Protein AF-A0A0F9E8M9-F1 (afdb_monomer)

Sequence (40 aa):
IEKQNGKFDGFNQKHHEIYLSDPRRSKPESMKTVIRQPFM

Structure (mmCIF, N/CA/C/O backbone):
data_AF-A0A0F9E8M9-F1
#
_entry.id   AF-A0A0F9E8M9-F1
#
loop_
_atom_site.group_PDB
_atom_site.id
_atom_site.type_symbol
_atom_site.label_atom_id
_atom_site.label_alt_id
_atom_site.label_comp_id
_atom_site.label_asym_id
_atom_site.label_entity_id
_atom_site.label_seq_id
_atom_site.pdbx_PDB_ins_code
_atom_site.Cartn_x
_atom_site.Cartn_y
_atom_site.Cartn_z
_atom_site.occupancy
_atom_site.B_iso_or_equiv
_atom_site.auth_seq_id
_atom_site.auth_comp_id
_atom_site.auth_asym_id
_atom_site.auth_atom_id
_atom_site.pdbx_PDB_model_num
ATOM 1 N N . ILE A 1 1 ? 9.036 20.556 -16.600 1.00 50.94 1 ILE A N 1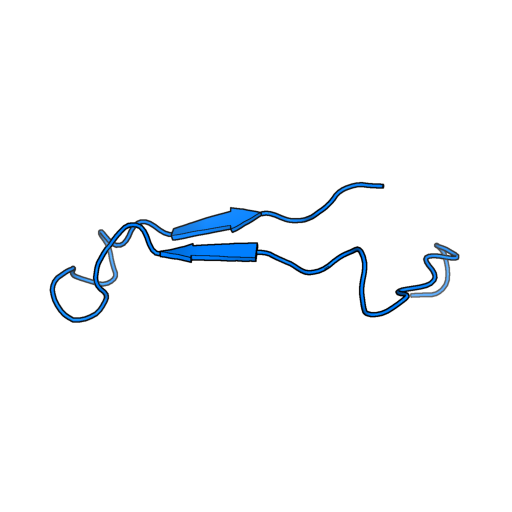
ATOM 2 C CA . ILE A 1 1 ? 9.242 19.144 -16.191 1.00 50.94 1 ILE A CA 1
ATOM 3 C C . ILE A 1 1 ? 9.940 18.443 -17.364 1.00 50.94 1 ILE A C 1
ATOM 5 O O . ILE A 1 1 ? 9.379 17.582 -18.012 1.00 50.94 1 ILE A O 1
ATOM 9 N N . GLU A 1 2 ? 11.155 18.899 -17.690 1.00 47.41 2 GLU A N 1
ATOM 10 C CA . GLU A 1 2 ? 11.947 18.474 -18.868 1.00 47.41 2 GLU A CA 1
ATOM 11 C C . GLU A 1 2 ? 13.449 18.467 -18.518 1.00 47.41 2 GLU A C 1
ATOM 13 O O . GLU A 1 2 ? 14.283 18.996 -19.244 1.00 47.41 2 GLU A O 1
ATOM 18 N N . LYS A 1 3 ? 13.827 17.970 -17.332 1.00 50.62 3 LYS A N 1
ATOM 19 C CA . LYS A 1 3 ? 15.245 17.991 -16.913 1.00 50.62 3 LYS A CA 1
ATOM 20 C C . LYS A 1 3 ? 15.855 16.659 -16.523 1.00 50.62 3 LYS A C 1
ATOM 22 O O . LYS A 1 3 ? 17.024 16.635 -16.161 1.00 50.62 3 LYS A O 1
ATOM 27 N N . GLN A 1 4 ? 15.138 15.551 -16.650 1.00 53.12 4 GLN A N 1
ATOM 28 C CA . GLN A 1 4 ? 15.757 14.243 -16.491 1.00 53.12 4 GLN A CA 1
ATOM 29 C C . GLN A 1 4 ? 15.252 13.331 -17.592 1.00 53.12 4 GLN A C 1
ATOM 31 O O . GLN A 1 4 ? 14.058 13.078 -17.713 1.00 53.12 4 GLN A O 1
ATOM 36 N N . ASN A 1 5 ? 16.195 12.879 -18.411 1.00 54.22 5 ASN A N 1
ATOM 37 C CA . ASN A 1 5 ? 16.040 11.947 -19.519 1.00 54.22 5 ASN A CA 1
ATOM 38 C C . ASN A 1 5 ? 15.725 10.527 -18.994 1.00 54.22 5 ASN A C 1
ATOM 40 O O . ASN A 1 5 ? 16.342 9.545 -19.399 1.00 54.22 5 ASN A O 1
ATOM 44 N N . GLY A 1 6 ? 14.825 10.426 -18.012 1.00 58.31 6 GLY A N 1
ATOM 45 C CA . GLY A 1 6 ? 14.382 9.180 -17.413 1.00 58.31 6 GLY A CA 1
ATOM 46 C C . GLY A 1 6 ? 13.401 8.519 -18.362 1.00 58.31 6 GLY A C 1
ATOM 47 O O . GLY A 1 6 ? 12.209 8.819 -18.340 1.00 58.31 6 GLY A O 1
ATOM 48 N N . LYS A 1 7 ? 13.900 7.642 -19.236 1.00 60.31 7 LYS A N 1
ATOM 49 C CA . LYS A 1 7 ? 13.037 6.735 -19.995 1.00 60.31 7 LYS A CA 1
ATOM 50 C C . LYS A 1 7 ? 12.324 5.821 -18.995 1.00 60.31 7 LYS A C 1
ATOM 52 O O . LYS A 1 7 ? 12.915 4.862 -18.509 1.00 60.31 7 LYS A O 1
ATOM 57 N N . PHE A 1 8 ? 11.065 6.123 -18.686 1.00 62.72 8 PHE A N 1
ATOM 58 C CA . PHE A 1 8 ? 10.185 5.201 -17.977 1.00 62.72 8 PHE A CA 1
ATOM 59 C C . PHE A 1 8 ? 9.840 4.063 -18.939 1.00 62.72 8 PHE A C 1
ATOM 61 O O . PHE A 1 8 ? 8.985 4.216 -19.807 1.00 62.72 8 PHE A O 1
ATOM 68 N N . ASP A 1 9 ? 10.549 2.938 -18.832 1.00 66.19 9 ASP A N 1
ATOM 69 C CA . ASP A 1 9 ? 10.330 1.787 -19.716 1.00 66.19 9 ASP A CA 1
ATOM 70 C C . ASP A 1 9 ? 9.031 1.021 -19.404 1.00 66.19 9 ASP A C 1
ATOM 72 O O . ASP A 1 9 ? 8.692 0.081 -20.111 1.00 66.19 9 ASP A O 1
ATOM 76 N N . GLY A 1 10 ? 8.287 1.424 -18.365 1.00 62.88 10 GLY A N 1
ATOM 77 C CA . GLY A 1 10 ? 7.005 0.837 -17.966 1.00 62.88 10 GLY A CA 1
ATOM 78 C C . GLY A 1 10 ? 7.095 -0.535 -17.290 1.00 62.88 10 GLY A C 1
ATOM 79 O O . GLY A 1 10 ? 6.111 -0.982 -16.692 1.00 62.88 10 GLY A O 1
ATOM 80 N N . PHE A 1 11 ? 8.256 -1.191 -17.324 1.00 64.06 11 PHE A N 1
ATOM 81 C CA . PHE A 1 11 ? 8.429 -2.580 -16.905 1.00 64.06 11 PHE A CA 1
ATOM 82 C C . PHE A 1 11 ? 9.392 -2.747 -15.723 1.00 64.06 11 PHE A C 1
ATOM 84 O O . PHE A 1 11 ? 9.074 -3.513 -14.816 1.00 64.06 11 PHE A O 1
ATOM 91 N N . ASN A 1 12 ? 10.502 -2.009 -15.668 1.00 67.38 12 ASN A N 1
ATOM 92 C CA . ASN A 1 12 ? 11.590 -2.248 -14.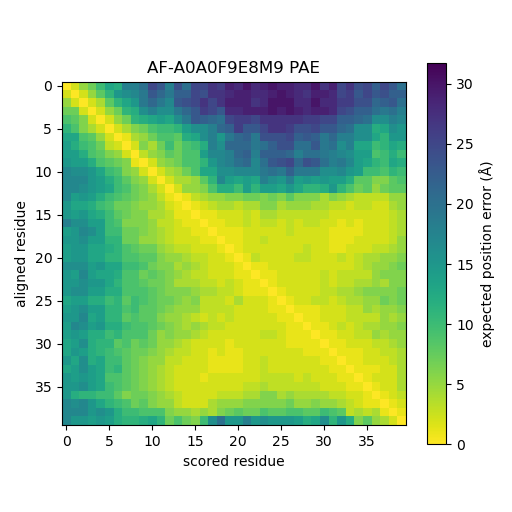710 1.00 67.38 12 ASN A CA 1
ATOM 93 C C . ASN A 1 12 ? 11.574 -1.340 -13.470 1.00 67.38 12 ASN A C 1
ATOM 95 O O . ASN A 1 12 ? 12.365 -1.541 -12.552 1.00 67.38 12 ASN A O 1
ATOM 99 N N . GLN A 1 13 ? 10.678 -0.351 -13.410 1.00 73.81 13 GLN A N 1
ATOM 100 C CA . GLN A 1 13 ? 10.640 0.641 -12.326 1.00 73.81 13 GLN A CA 1
ATOM 101 C C . GLN A 1 13 ? 9.229 0.834 -11.758 1.00 73.81 13 GLN A C 1
ATOM 103 O O . GLN A 1 13 ? 8.733 1.953 -11.621 1.00 73.81 13 GLN A O 1
ATOM 108 N N . LYS A 1 14 ? 8.546 -0.268 -11.433 1.00 80.62 14 LYS A N 1
ATOM 109 C CA . LYS A 1 14 ? 7.220 -0.197 -10.806 1.00 80.62 14 LYS A CA 1
ATOM 110 C C . LYS A 1 14 ? 7.332 0.069 -9.3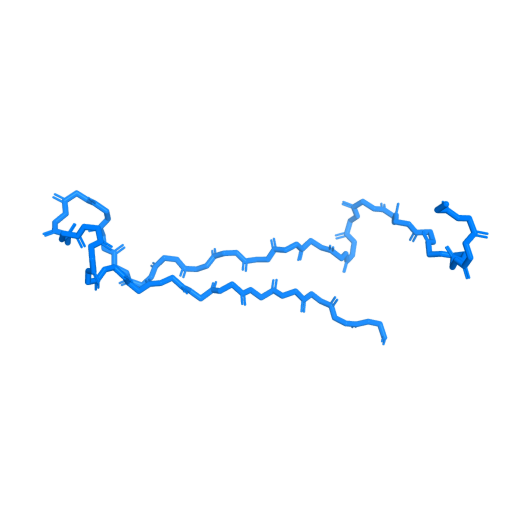10 1.00 80.62 14 LYS A C 1
ATOM 112 O O . LYS A 1 14 ? 8.177 -0.502 -8.625 1.00 80.62 14 LYS A O 1
ATOM 117 N N . HIS A 1 15 ? 6.440 0.915 -8.802 1.00 85.69 15 HIS A N 1
ATOM 118 C CA . HIS A 1 15 ? 6.219 1.019 -7.366 1.00 85.69 15 HIS A CA 1
ATOM 119 C C . HIS A 1 15 ? 5.636 -0.308 -6.867 1.00 85.69 15 HIS A C 1
ATOM 121 O O . HIS A 1 15 ? 4.743 -0.877 -7.495 1.00 85.69 15 HIS A O 1
ATOM 127 N N . HIS A 1 16 ? 6.163 -0.818 -5.758 1.00 89.25 16 HIS A N 1
ATOM 128 C CA . HIS A 1 16 ? 5.613 -1.993 -5.092 1.00 89.25 16 HIS A CA 1
ATOM 129 C C . HIS A 1 16 ? 4.965 -1.561 -3.781 1.00 89.25 16 HIS A C 1
ATOM 131 O O . HIS A 1 16 ? 5.611 -0.937 -2.937 1.00 89.25 16 HIS A O 1
ATOM 137 N N . GLU A 1 17 ? 3.705 -1.936 -3.605 1.00 93.38 17 GLU A N 1
ATOM 138 C CA . GLU A 1 17 ? 2.959 -1.746 -2.367 1.00 93.38 17 GLU A CA 1
ATOM 139 C C . GLU A 1 17 ? 2.753 -3.100 -1.698 1.00 93.38 17 GLU A C 1
ATOM 141 O O . GLU A 1 17 ? 2.273 -4.049 -2.319 1.00 93.38 17 GLU A O 1
ATOM 146 N N . ILE A 1 18 ? 3.133 -3.201 -0.428 1.00 92.69 18 ILE A N 1
ATOM 147 C CA . ILE A 1 18 ? 2.933 -4.409 0.371 1.00 92.69 18 ILE A CA 1
ATOM 148 C C . ILE A 1 18 ? 2.056 -4.042 1.560 1.00 92.69 18 ILE A C 1
ATOM 150 O O . ILE A 1 18 ? 2.484 -3.328 2.470 1.00 92.69 18 ILE A O 1
ATOM 154 N N . TYR A 1 19 ? 0.830 -4.553 1.555 1.00 93.06 19 TYR A N 1
ATOM 155 C CA . TYR A 1 19 ? -0.112 -4.406 2.656 1.00 93.06 19 TYR A CA 1
ATOM 156 C C . TYR A 1 19 ? 0.196 -5.454 3.724 1.00 93.06 19 TYR A C 1
ATOM 158 O O . TYR A 1 19 ? -0.071 -6.640 3.541 1.00 93.06 19 TYR A O 1
ATOM 166 N N . LEU A 1 20 ? 0.789 -5.020 4.837 1.00 93.56 20 LEU A N 1
ATOM 167 C CA . LEU A 1 20 ? 1.069 -5.902 5.975 1.00 93.56 20 LEU A CA 1
ATOM 168 C C . LEU A 1 20 ? -0.179 -6.113 6.843 1.00 93.56 20 LEU A C 1
ATOM 170 O O . LEU A 1 20 ? -0.288 -7.112 7.550 1.00 93.56 20 LEU A O 1
ATOM 174 N N . SER A 1 21 ? -1.112 -5.163 6.802 1.00 93.12 21 SER A N 1
ATOM 175 C CA . SER A 1 21 ? -2.385 -5.202 7.521 1.00 93.12 21 SER A CA 1
ATOM 176 C C . SER A 1 21 ? -3.540 -5.543 6.576 1.00 93.12 21 SER A C 1
ATOM 178 O O . SER A 1 21 ? -3.597 -5.007 5.472 1.00 93.12 21 SER A O 1
ATOM 180 N N . ASP A 1 22 ? -4.487 -6.384 7.015 1.00 93.00 22 ASP A N 1
ATOM 181 C CA . ASP A 1 22 ? -5.732 -6.623 6.264 1.00 93.00 22 ASP A CA 1
ATOM 182 C C . ASP A 1 22 ? -6.639 -5.377 6.376 1.00 93.00 22 ASP A C 1
ATOM 184 O O . ASP A 1 22 ? -7.088 -5.054 7.486 1.00 93.00 22 ASP A O 1
ATOM 188 N N . PRO A 1 23 ? -6.951 -4.692 5.259 1.00 91.50 23 PRO A N 1
ATOM 189 C CA . PRO A 1 23 ? -7.765 -3.475 5.254 1.00 91.50 23 PRO A CA 1
ATOM 190 C C . PRO A 1 23 ? -9.194 -3.675 5.775 1.00 91.50 23 PRO A C 1
ATOM 192 O O . PRO A 1 23 ? -9.846 -2.707 6.150 1.00 91.50 23 PRO A O 1
ATOM 195 N N . ARG A 1 24 ? -9.702 -4.913 5.832 1.00 93.88 24 ARG A N 1
ATOM 196 C CA . ARG A 1 24 ? -11.045 -5.207 6.367 1.00 93.88 24 ARG A CA 1
ATOM 197 C C . ARG A 1 24 ? -11.066 -5.360 7.886 1.00 93.88 24 ARG A C 1
ATOM 199 O O . ARG A 1 24 ? -12.141 -5.421 8.474 1.00 93.88 24 ARG A O 1
ATOM 206 N N . ARG A 1 25 ? -9.897 -5.496 8.522 1.00 92.38 25 ARG A N 1
ATOM 207 C CA . ARG A 1 25 ? -9.764 -5.784 9.962 1.00 92.38 25 ARG A CA 1
ATOM 208 C C . ARG A 1 25 ? -9.082 -4.659 10.730 1.00 92.38 2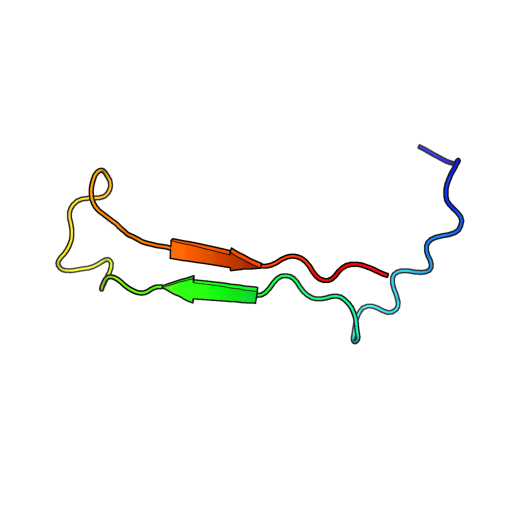5 ARG A C 1
ATOM 210 O O . ARG A 1 25 ? -9.383 -4.465 11.905 1.00 92.38 25 ARG A O 1
ATOM 217 N N . SER A 1 26 ? -8.155 -3.948 10.097 1.00 93.25 26 SER A N 1
ATOM 218 C CA . SER A 1 26 ? -7.417 -2.846 10.713 1.00 93.25 26 SER A CA 1
ATOM 219 C C . SER A 1 26 ? -8.124 -1.513 10.484 1.00 93.25 26 SER A C 1
ATOM 221 O O . SER A 1 26 ? -8.616 -1.244 9.393 1.00 93.25 26 SER A O 1
ATOM 223 N N . LYS A 1 27 ? -8.147 -0.655 11.511 1.00 94.94 27 LYS A N 1
ATOM 224 C CA . LYS A 1 27 ? -8.582 0.738 11.342 1.00 94.94 27 LYS A CA 1
ATOM 225 C C . LYS A 1 27 ? -7.591 1.468 10.425 1.00 94.94 27 LYS A C 1
ATOM 227 O O . LYS A 1 27 ? -6.394 1.196 10.539 1.00 94.94 27 LYS A O 1
ATOM 232 N N . PRO A 1 28 ? -8.038 2.420 9.588 1.00 93.12 28 PRO A N 1
ATOM 233 C CA . PRO A 1 28 ? -7.153 3.148 8.675 1.00 93.12 28 PRO A CA 1
ATOM 234 C C . PRO A 1 28 ? -5.944 3.787 9.370 1.00 93.12 28 PRO A C 1
ATOM 236 O O . PRO A 1 28 ? -4.834 3.727 8.855 1.00 93.12 28 PR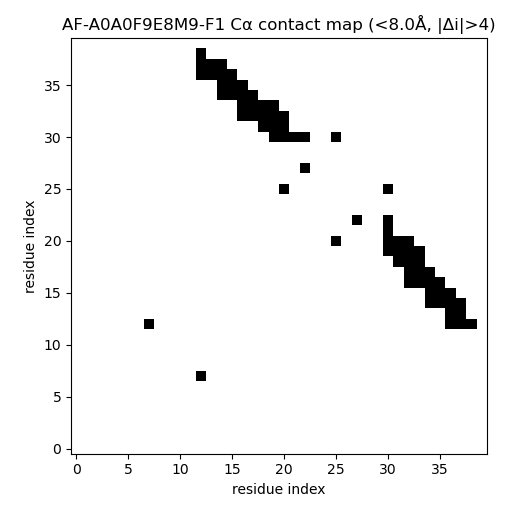O A O 1
ATOM 239 N N . GLU A 1 29 ? -6.140 4.319 10.580 1.00 95.00 29 GLU A N 1
ATOM 240 C CA . GLU A 1 29 ? -5.095 4.980 11.377 1.00 95.00 29 GLU A CA 1
ATOM 241 C C . GLU A 1 29 ? -3.938 4.047 11.779 1.00 95.00 29 GLU A C 1
ATOM 243 O O . GLU A 1 29 ? -2.834 4.510 12.052 1.00 95.00 29 GLU A O 1
ATOM 248 N N . SER A 1 30 ? -4.191 2.736 11.864 1.00 92.94 30 SER A N 1
ATOM 249 C CA . SER A 1 30 ? -3.225 1.733 12.331 1.00 92.94 30 SER A CA 1
ATOM 250 C C . SER A 1 30 ? -2.767 0.766 11.239 1.00 92.94 30 SER A C 1
ATOM 252 O O . SER A 1 30 ? -1.993 -0.156 11.520 1.00 92.94 30 SER A O 1
ATOM 254 N N . MET A 1 31 ? -3.215 0.964 9.996 1.00 95.75 31 MET A N 1
ATOM 255 C CA . MET A 1 31 ? -2.789 0.156 8.859 1.00 95.75 31 MET 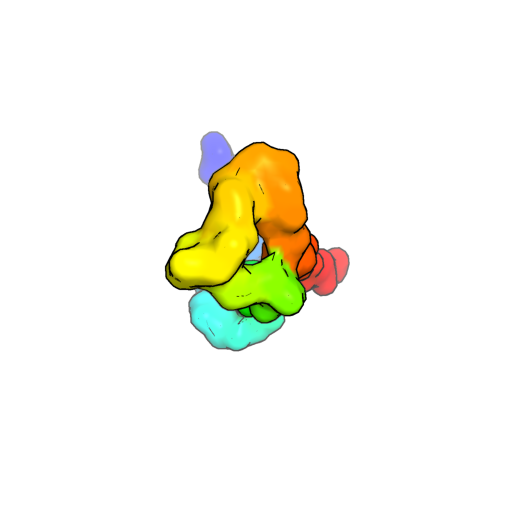A CA 1
ATOM 256 C C . MET A 1 31 ? -1.305 0.357 8.559 1.00 95.75 31 MET A C 1
ATOM 258 O O . MET A 1 31 ? -0.801 1.476 8.493 1.00 95.75 31 MET A O 1
ATOM 262 N N . LYS A 1 32 ? -0.609 -0.757 8.3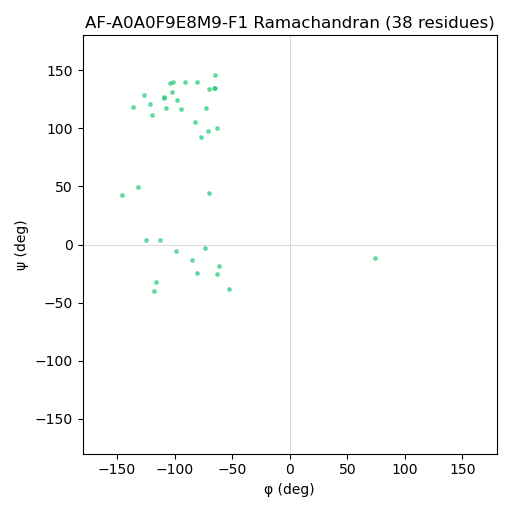26 1.00 94.25 32 LYS A N 1
ATOM 263 C CA . LYS A 1 32 ? 0.790 -0.756 7.906 1.00 94.25 32 LYS A CA 1
ATOM 264 C C . LYS A 1 32 ? 0.889 -1.157 6.441 1.00 94.25 32 LYS A C 1
ATOM 266 O O . LYS A 1 32 ? 0.580 -2.294 6.077 1.00 94.25 32 LYS A O 1
ATOM 271 N N . THR A 1 33 ? 1.395 -0.233 5.635 1.00 95.44 33 THR A N 1
ATOM 272 C CA . THR A 1 33 ? 1.685 -0.444 4.216 1.00 95.44 33 THR A CA 1
ATOM 273 C C . THR A 1 33 ? 3.128 -0.052 3.954 1.00 95.44 33 THR A C 1
ATOM 275 O O . THR A 1 33 ? 3.557 1.039 4.325 1.00 95.44 33 THR A O 1
ATOM 278 N N . VAL A 1 34 ? 3.885 -0.946 3.325 1.00 94.31 34 VAL A N 1
ATOM 279 C CA . VAL A 1 34 ? 5.248 -0.651 2.884 1.00 94.31 34 VAL A CA 1
ATOM 280 C C . VAL A 1 34 ? 5.183 -0.203 1.432 1.00 94.31 34 VAL A C 1
ATOM 282 O O . VAL A 1 34 ? 4.801 -0.982 0.559 1.00 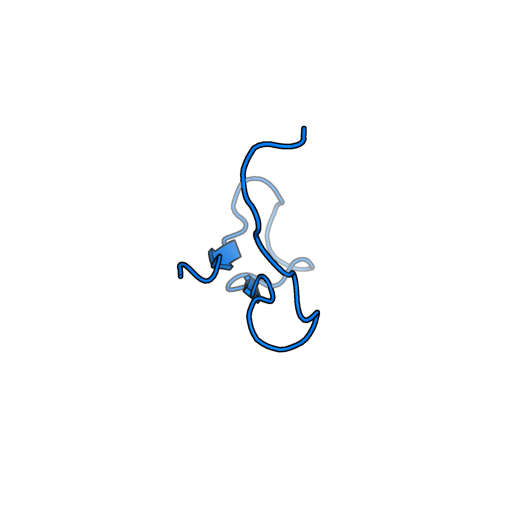94.31 34 VAL A O 1
ATOM 285 N N . ILE A 1 35 ? 5.570 1.046 1.186 1.00 92.44 35 ILE A N 1
ATOM 286 C CA . ILE A 1 35 ? 5.687 1.619 -0.155 1.00 92.44 35 ILE A CA 1
ATOM 287 C C . ILE A 1 35 ? 7.153 1.541 -0.564 1.00 92.44 35 ILE A C 1
ATOM 289 O O . ILE A 1 35 ? 8.032 2.024 0.149 1.00 92.44 35 ILE A O 1
ATOM 293 N N . ARG A 1 36 ? 7.428 0.916 -1.709 1.00 91.06 36 ARG A N 1
ATOM 294 C CA . ARG A 1 36 ? 8.781 0.775 -2.250 1.00 91.06 36 ARG A CA 1
ATOM 295 C C . ARG A 1 36 ? 8.844 1.396 -3.630 1.00 91.06 36 ARG A C 1
ATOM 297 O O . ARG A 1 36 ? 8.135 0.965 -4.539 1.00 91.06 36 ARG A O 1
ATOM 304 N N . GLN A 1 37 ? 9.727 2.373 -3.782 1.00 86.62 37 GLN A N 1
ATOM 305 C CA . GLN A 1 37 ? 10.082 2.930 -5.078 1.00 86.62 37 GLN A CA 1
ATOM 306 C C . GLN A 1 37 ? 11.433 2.357 -5.519 1.00 86.62 37 GLN A C 1
ATOM 308 O O . GLN A 1 37 ? 12.367 2.320 -4.714 1.00 86.62 37 GLN A O 1
ATOM 313 N N . PRO A 1 38 ? 11.541 1.867 -6.761 1.00 81.19 38 PRO A N 1
ATOM 314 C CA . PRO A 1 38 ? 12.820 1.469 -7.321 1.00 81.19 38 PRO A CA 1
ATOM 315 C C . PRO A 1 38 ? 13.667 2.719 -7.573 1.00 81.19 38 PRO A C 1
ATOM 317 O O . PRO A 1 38 ? 13.175 3.706 -8.116 1.00 81.19 38 PRO A O 1
ATOM 320 N N . PHE A 1 39 ? 14.933 2.665 -7.169 1.00 73.25 39 PHE A N 1
ATOM 321 C CA . PHE A 1 39 ? 15.930 3.686 -7.484 1.00 73.25 39 PHE A CA 1
ATOM 322 C C . PHE A 1 39 ? 16.822 3.177 -8.624 1.00 73.25 39 PHE A C 1
ATOM 324 O O . PHE A 1 39 ? 17.141 1.985 -8.656 1.00 73.25 39 PHE A O 1
ATOM 331 N N . MET A 1 40 ? 17.169 4.072 -9.558 1.00 65.00 40 MET A N 1
ATOM 332 C CA . MET A 1 40 ? 18.199 3.853 -10.585 1.00 65.00 40 MET A CA 1
ATOM 333 C C . MET A 1 40 ? 19.587 4.168 -10.036 1.00 65.00 40 MET A C 1
ATOM 335 O O . MET A 1 40 ? 19.683 5.113 -9.220 1.00 65.00 40 MET A O 1
#

pLDDT: mean 80.07, std 16.07, range [47.41, 95.75]

Secondary structure (DSSP, 8-state):
--S------SSS---EEEE-S-TTTS-GGG--EEEEPPP-

Mean predicted aligned err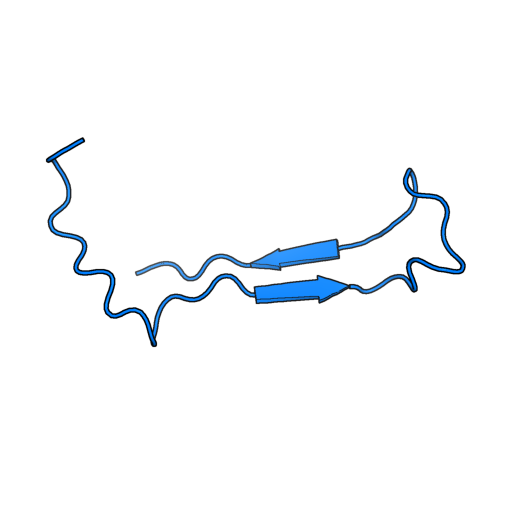or: 8.83 Å

Radius of gyration: 15.21 Å; Cα contacts (8 Å, |Δi|>4): 35; chains: 1; bounding box: 29×26×32 Å

Solvent-accessible surface area (backbone atoms only — not comparable to full-atom values): 2951 Å² total; per-residue (Å²): 146,86,84,71,94,72,78,80,79,86,72,88,67,59,73,46,78,46,74,78,44,59,77,92,78,44,56,82,94,73,54,47,69,49,79,44,74,68,81,132

Nearest PDB structures (foldseek):
  6yxx-assembly1_ED  TM=3.922E-01  e=8.278E+00  Trypanosoma brucei brucei

Foldseek 3Di:
DPPDPDPPVVPPWDWDKDWPDDPVPDDPVPTDIDIDTDDD

InterPro domains:
  IPR011256 Regulatory factor, effector binding domain superfamily [G3DSA:3.20.80.10] (1-39)

Organism: NCBI:txid412755